Protein AF-A0A949YFE3-F1 (afdb_monomer_lite)

Secondary structure (DSSP, 8-state):
-HHHHHHHTT-TT----SSHHHHHHHHHHHHHHHHHHHHHTTTS-TTTT---TT-TTS-TTPPPPHHHHHHHHHHHHHHHHHHH-TTTTTS-HHHHHHHHHHHHHH-

Structure (mmCIF, N/CA/C/O backbone):
data_AF-A0A949YFE3-F1
#
_entry.id   AF-A0A949YFE3-F1
#
loop_
_atom_site.group_PDB
_atom_site.id
_atom_site.type_symbol
_atom_site.label_atom_id
_atom_site.label_alt_id
_atom_site.label_comp_id
_atom_site.label_asym_id
_atom_site.label_entity_id
_atom_site.label_seq_id
_atom_site.pdbx_PDB_ins_code
_atom_site.Cartn_x
_atom_site.Cartn_y
_atom_site.Cartn_z
_atom_site.occupancy
_atom_site.B_iso_or_equiv
_atom_site.auth_seq_id
_atom_site.auth_comp_id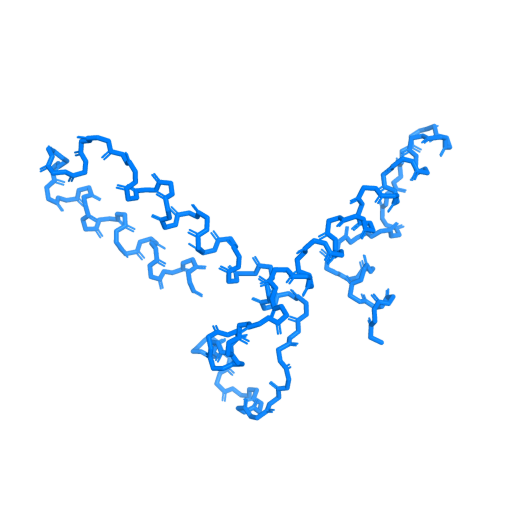
_atom_site.auth_asym_id
_atom_site.auth_atom_id
_atom_site.pdbx_PDB_model_num
ATOM 1 N N . GLN A 1 1 ? -0.912 -9.508 -15.482 1.00 67.19 1 GLN A N 1
ATOM 2 C CA . GLN A 1 1 ? -1.310 -8.811 -14.240 1.00 67.19 1 GLN A CA 1
ATOM 3 C C . GLN A 1 1 ? -0.177 -7.963 -13.655 1.00 67.19 1 GLN A C 1
ATOM 5 O O . GLN A 1 1 ? -0.301 -6.755 -13.708 1.00 67.19 1 GLN A O 1
ATOM 10 N N . VAL A 1 2 ? 0.947 -8.543 -13.203 1.00 77.81 2 VAL A N 1
ATOM 11 C CA . VAL A 1 2 ? 2.007 -7.819 -12.453 1.00 77.81 2 VAL A CA 1
ATOM 12 C C . VAL A 1 2 ? 2.484 -6.525 -13.130 1.00 77.81 2 VAL A C 1
ATOM 14 O O . VAL A 1 2 ? 2.417 -5.461 -12.533 1.00 77.81 2 VAL A O 1
ATOM 17 N N . PHE A 1 3 ? 2.887 -6.573 -14.404 1.00 81.62 3 PHE A N 1
ATOM 18 C CA . PHE A 1 3 ? 3.337 -5.367 -15.118 1.00 81.62 3 PHE A CA 1
ATOM 19 C C . PHE A 1 3 ? 2.245 -4.312 -15.325 1.00 81.62 3 PHE A C 1
ATOM 21 O O . PHE A 1 3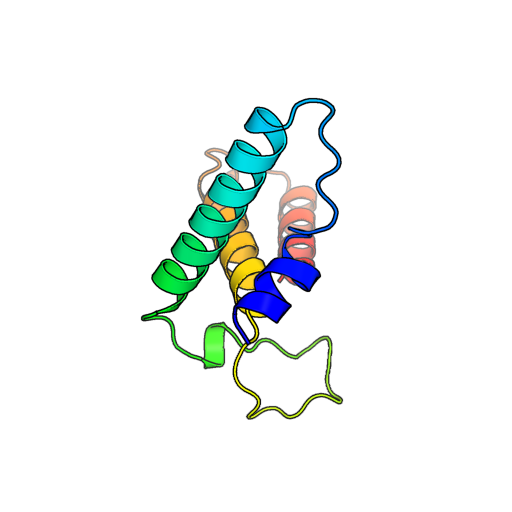 ? 2.565 -3.137 -15.461 1.00 81.62 3 PHE A O 1
ATOM 28 N N . HIS A 1 4 ? 0.977 -4.721 -15.375 1.00 85.00 4 HIS A N 1
ATOM 29 C CA . HIS A 1 4 ? -0.147 -3.791 -15.444 1.00 85.00 4 HIS A CA 1
ATOM 30 C C . HIS A 1 4 ? -0.308 -3.076 -14.100 1.00 85.00 4 HIS A C 1
ATOM 32 O O . HIS A 1 4 ? -0.368 -1.856 -14.067 1.00 85.00 4 HIS A O 1
ATOM 38 N N . ASP A 1 5 ? -0.274 -3.813 -12.989 1.00 87.88 5 ASP A N 1
ATOM 39 C CA . ASP A 1 5 ? -0.412 -3.235 -11.649 1.00 87.88 5 ASP A CA 1
ATOM 40 C C . ASP A 1 5 ? 0.771 -2.315 -11.297 1.00 87.88 5 ASP A C 1
ATOM 42 O O . ASP A 1 5 ? 0.579 -1.215 -10.789 1.00 87.88 5 ASP A O 1
ATOM 46 N N . VAL A 1 6 ? 1.997 -2.695 -11.661 1.00 87.06 6 VAL A N 1
ATOM 47 C CA . VAL A 1 6 ? 3.195 -1.853 -11.495 1.00 87.06 6 VAL A CA 1
ATOM 48 C C . VAL A 1 6 ? 3.097 -0.538 -12.288 1.00 87.06 6 VAL A C 1
ATOM 50 O O . VAL A 1 6 ? 3.572 0.502 -11.831 1.00 87.06 6 VAL A O 1
ATOM 53 N N . LYS A 1 7 ? 2.464 -0.551 -13.465 1.00 86.88 7 LYS A N 1
ATOM 54 C CA . LYS A 1 7 ? 2.290 0.649 -14.296 1.00 86.88 7 LYS A CA 1
ATOM 55 C C . LYS A 1 7 ? 1.120 1.516 -13.838 1.00 86.88 7 LYS A C 1
ATOM 57 O O . LYS A 1 7 ? 1.319 2.709 -13.655 1.00 86.88 7 LYS A O 1
ATOM 62 N N . GLU A 1 8 ? -0.054 0.928 -13.635 1.00 89.12 8 GLU A N 1
ATOM 63 C CA . GLU A 1 8 ? -1.291 1.658 -13.329 1.00 89.12 8 GLU A CA 1
ATOM 64 C C . GLU A 1 8 ? -1.387 2.073 -11.856 1.00 89.12 8 GLU A C 1
ATOM 66 O O . GLU A 1 8 ? -1.837 3.173 -11.556 1.00 89.12 8 GLU A O 1
ATOM 71 N N . VAL A 1 9 ? -0.949 1.220 -10.919 1.00 85.38 9 VAL A N 1
ATOM 72 C CA . VAL A 1 9 ? -1.057 1.508 -9.476 1.00 85.38 9 VAL A CA 1
ATOM 73 C C . VAL A 1 9 ? 0.129 2.329 -8.983 1.00 85.38 9 VAL A C 1
ATOM 75 O O . VAL A 1 9 ? -0.056 3.279 -8.227 1.00 85.38 9 VAL A O 1
ATOM 78 N N . HIS A 1 10 ? 1.347 1.976 -9.408 1.00 86.00 10 HIS A N 1
ATOM 79 C CA . HIS A 1 10 ? 2.572 2.638 -8.935 1.00 86.00 10 HIS A CA 1
ATOM 80 C C . HIS A 1 10 ? 3.163 3.647 -9.918 1.00 86.00 10 HIS A C 1
ATOM 82 O O . HIS A 1 10 ? 4.111 4.344 -9.570 1.00 86.00 10 HIS A O 1
ATOM 88 N N . GLY A 1 11 ? 2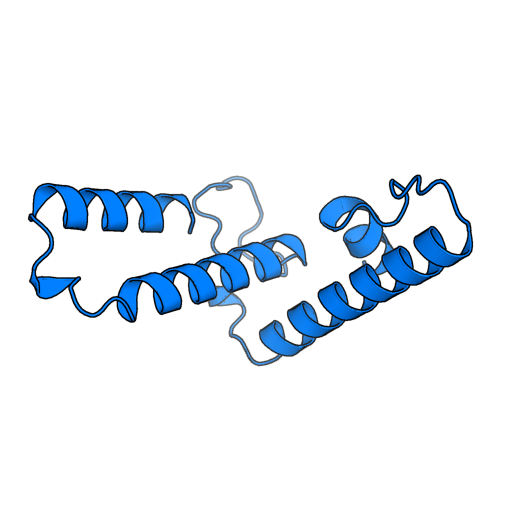.638 3.749 -11.141 1.00 88.44 11 GLY A N 1
ATOM 89 C CA . GLY A 1 11 ? 3.117 4.742 -12.100 1.00 88.44 11 GLY A CA 1
ATOM 90 C C . GLY A 1 11 ? 4.553 4.499 -12.566 1.00 88.44 11 GLY A C 1
ATOM 91 O O . GLY A 1 11 ? 5.249 5.455 -12.891 1.00 88.44 11 GLY A O 1
ATOM 92 N N . ALA A 1 12 ? 5.027 3.248 -12.615 1.00 85.00 12 ALA A N 1
ATOM 93 C CA . ALA A 1 12 ? 6.437 2.951 -12.900 1.00 85.00 12 ALA A CA 1
ATOM 94 C C . ALA A 1 12 ? 6.946 3.462 -14.264 1.00 85.00 12 ALA A C 1
ATOM 96 O O . ALA A 1 12 ? 8.145 3.628 -14.449 1.00 85.00 12 ALA A O 1
ATOM 97 N N . GLY A 1 13 ? 6.047 3.738 -15.217 1.00 80.25 13 GLY A N 1
ATOM 98 C CA . GLY A 1 13 ? 6.376 4.380 -16.500 1.00 80.25 13 GLY A CA 1
ATOM 99 C C . GLY A 1 13 ? 6.251 5.909 -16.512 1.00 80.25 13 GLY A C 1
ATOM 100 O O . GLY A 1 13 ? 6.639 6.537 -17.489 1.00 80.25 13 GLY A O 1
ATOM 101 N N . GLN A 1 14 ? 5.709 6.508 -15.450 1.00 85.50 14 GLN A N 1
ATOM 102 C CA . GLN A 1 14 ? 5.529 7.958 -15.293 1.00 85.50 14 GLN A CA 1
ATOM 103 C C . GLN A 1 14 ? 6.711 8.619 -14.566 1.00 85.50 14 GLN A C 1
ATOM 105 O O . GLN A 1 14 ? 6.736 9.833 -14.370 1.00 85.50 14 GLN A O 1
ATOM 110 N N . GLN A 1 15 ? 7.706 7.831 -14.151 1.00 83.62 15 GLN A N 1
ATOM 111 C CA . GLN A 1 15 ? 8.925 8.333 -13.533 1.00 83.62 15 GLN A CA 1
ATOM 112 C C . GLN A 1 15 ? 9.754 9.078 -14.587 1.00 83.62 15 GLN A C 1
ATOM 114 O O . GLN A 1 15 ? 10.375 8.468 -15.452 1.00 83.62 15 GLN A O 1
ATOM 119 N N . GLN A 1 16 ? 9.745 10.410 -14.529 1.00 83.62 16 GLN A N 1
ATOM 120 C CA . GLN A 1 16 ? 10.578 11.270 -15.373 1.00 83.62 16 GLN A CA 1
ATOM 121 C C . GLN A 1 16 ? 11.626 11.984 -14.522 1.00 83.62 16 GLN A C 1
ATOM 123 O O . GLN A 1 16 ? 11.614 13.205 -14.354 1.00 83.62 16 GLN A O 1
ATOM 128 N N . LEU A 1 17 ? 12.538 11.213 -13.929 1.00 89.44 17 LEU A N 1
ATOM 129 C CA . LEU A 1 17 ? 13.652 11.787 -13.183 1.00 89.44 17 LEU A CA 1
ATOM 130 C C . LEU A 1 17 ? 14.731 12.269 -14.154 1.00 89.44 17 LEU A C 1
ATOM 132 O O . LEU A 1 17 ? 15.001 11.644 -15.178 1.00 89.44 17 LEU A O 1
ATOM 136 N N . ARG A 1 18 ? 15.379 13.388 -13.817 1.00 91.62 18 ARG A N 1
ATOM 137 C CA . ARG A 1 18 ? 16.385 14.037 -14.681 1.00 91.62 18 ARG A CA 1
ATOM 138 C C . ARG A 1 18 ? 17.630 13.183 -14.932 1.00 91.62 18 ARG A C 1
ATOM 140 O O . ARG A 1 18 ? 18.382 13.457 -15.858 1.00 91.62 18 ARG A O 1
ATOM 147 N N . HIS A 1 19 ? 17.868 12.180 -14.093 1.00 93.38 19 HIS A N 1
ATOM 148 C CA . HIS A 1 19 ? 19.064 11.354 -14.121 1.00 93.38 19 HIS A CA 1
ATOM 149 C C . HIS A 1 19 ? 18.690 9.887 -14.332 1.00 93.38 19 HIS A C 1
ATOM 151 O O . HIS A 1 19 ? 17.820 9.360 -13.636 1.00 93.38 19 HIS A O 1
ATOM 157 N N . VAL A 1 20 ? 19.362 9.207 -15.266 1.00 91.12 20 VAL A N 1
ATOM 158 C CA . VAL A 1 20 ? 19.027 7.819 -15.631 1.00 91.12 20 VAL A CA 1
ATOM 159 C C . VAL A 1 20 ? 19.134 6.874 -14.435 1.00 91.12 20 VAL A C 1
ATOM 161 O O . VAL A 1 20 ? 18.229 6.080 -14.200 1.00 91.12 20 VAL A O 1
ATOM 164 N N . TRP A 1 21 ? 20.162 7.032 -13.596 1.00 94.94 21 TRP A N 1
ATOM 165 C CA . TRP A 1 21 ? 20.324 6.209 -12.397 1.00 94.94 21 TRP A CA 1
ATOM 166 C C . TRP A 1 21 ? 19.251 6.482 -11.346 1.00 94.94 21 TRP A C 1
ATOM 168 O O . TRP A 1 21 ? 18.879 5.579 -10.604 1.00 94.94 21 TRP A O 1
ATOM 178 N N . ALA A 1 22 ? 18.710 7.703 -11.310 1.00 93.62 22 ALA A N 1
ATOM 179 C CA . ALA A 1 22 ? 17.583 8.006 -10.441 1.00 93.62 22 ALA A CA 1
ATOM 180 C C . ALA A 1 22 ? 16.320 7.282 -10.931 1.00 93.62 22 ALA A C 1
ATOM 182 O O . ALA A 1 22 ? 15.627 6.687 -10.114 1.00 93.62 22 ALA A O 1
ATOM 183 N N . ASN A 1 23 ? 16.064 7.238 -12.247 1.00 91.44 23 ASN A N 1
ATOM 184 C CA . ASN A 1 23 ? 14.968 6.431 -12.807 1.00 91.44 23 ASN A CA 1
ATOM 185 C C . ASN A 1 23 ? 15.153 4.936 -12.521 1.00 91.44 23 ASN A C 1
ATOM 187 O O . ASN A 1 23 ? 14.203 4.275 -12.118 1.00 91.44 23 ASN A O 1
ATOM 191 N N . VAL A 1 24 ? 16.374 4.405 -12.652 1.00 93.00 24 VAL A N 1
ATOM 192 C CA . VAL A 1 24 ? 16.667 3.006 -12.293 1.00 93.00 24 VAL A CA 1
ATOM 193 C C . VAL A 1 24 ? 16.389 2.751 -10.809 1.00 93.00 24 VAL A C 1
ATOM 195 O O . VAL A 1 24 ? 15.756 1.753 -10.464 1.00 93.00 24 VAL A O 1
ATOM 198 N N . GLY A 1 25 ? 16.819 3.651 -9.921 1.00 94.31 25 GLY A N 1
ATOM 199 C CA . GLY A 1 25 ? 16.537 3.549 -8.489 1.00 94.31 25 GLY A CA 1
ATOM 200 C C . GLY A 1 25 ? 15.038 3.590 -8.188 1.00 94.31 25 GLY A C 1
ATOM 201 O O . GLY A 1 25 ? 14.534 2.761 -7.434 1.00 94.31 25 GLY A O 1
ATOM 202 N N . ALA A 1 26 ? 14.312 4.501 -8.832 1.00 93.38 26 ALA A N 1
ATOM 203 C CA . ALA A 1 26 ? 12.877 4.661 -8.656 1.00 93.38 26 ALA A CA 1
ATOM 204 C C . ALA A 1 26 ? 12.085 3.452 -9.192 1.00 93.38 26 ALA A C 1
ATOM 206 O O . ALA A 1 26 ? 11.116 3.029 -8.556 1.00 93.38 26 ALA A O 1
ATOM 207 N N . TRP A 1 27 ? 12.522 2.844 -10.299 1.00 92.00 27 TRP A N 1
ATOM 208 C CA . TRP A 1 27 ? 11.954 1.599 -10.821 1.00 92.00 27 TRP A CA 1
ATOM 209 C C . TRP A 1 27 ? 12.115 0.452 -9.821 1.00 92.00 27 TRP A C 1
ATOM 211 O O . TRP A 1 27 ? 11.153 -0.250 -9.505 1.00 92.00 27 TRP A O 1
ATOM 221 N N . ASN A 1 28 ? 13.325 0.289 -9.277 1.00 93.69 28 ASN A N 1
ATOM 222 C CA . ASN A 1 28 ? 13.596 -0.739 -8.276 1.00 93.69 28 ASN A CA 1
ATOM 223 C C . ASN A 1 28 ? 12.769 -0.511 -7.011 1.00 93.69 28 ASN A C 1
ATOM 225 O O . ASN A 1 28 ? 12.165 -1.455 -6.514 1.00 93.69 28 ASN A O 1
ATOM 229 N N . LEU A 1 29 ? 12.685 0.727 -6.518 1.00 94.25 29 LEU A N 1
ATOM 230 C CA . LEU A 1 29 ? 11.887 1.059 -5.338 1.00 94.25 29 LEU A CA 1
ATOM 231 C C . LEU A 1 29 ? 10.413 0.670 -5.514 1.00 94.25 29 LEU A C 1
ATOM 233 O O . LEU A 1 29 ? 9.839 0.057 -4.617 1.00 94.25 29 LEU A O 1
ATOM 237 N N . ILE A 1 30 ? 9.819 0.962 -6.677 1.00 93.69 30 ILE A N 1
ATOM 238 C CA . ILE A 1 30 ? 8.456 0.514 -6.991 1.00 93.69 30 ILE A CA 1
ATOM 239 C C . ILE A 1 30 ? 8.369 -1.015 -7.002 1.00 93.69 30 ILE A C 1
ATOM 241 O O . ILE A 1 30 ? 7.437 -1.575 -6.428 1.00 93.69 30 ILE A O 1
ATOM 245 N N . GLY A 1 31 ? 9.323 -1.696 -7.642 1.00 93.31 31 GLY A N 1
ATOM 246 C CA . GLY A 1 31 ? 9.351 -3.159 -7.692 1.00 93.31 31 GLY A CA 1
ATOM 247 C C . GLY A 1 31 ? 9.405 -3.791 -6.298 1.00 93.31 31 GLY A C 1
ATOM 248 O O . GLY A 1 31 ? 8.638 -4.712 -6.002 1.00 93.31 31 GLY A O 1
ATOM 249 N N . TRP A 1 32 ? 10.250 -3.254 -5.416 1.00 95.38 32 TRP A N 1
ATOM 250 C CA . TRP A 1 32 ? 10.332 -3.666 -4.015 1.00 95.38 32 TRP A CA 1
ATOM 251 C C . TRP A 1 32 ? 9.024 -3.414 -3.281 1.00 95.38 32 TRP A C 1
ATOM 253 O O . TRP A 1 32 ? 8.502 -4.325 -2.644 1.00 95.38 32 TRP A O 1
ATOM 263 N N . TRP A 1 33 ? 8.459 -2.216 -3.415 1.00 94.75 33 TRP A N 1
ATOM 264 C CA . TRP A 1 33 ? 7.206 -1.868 -2.758 1.00 94.75 33 TRP A CA 1
ATOM 265 C C . TRP A 1 33 ? 6.054 -2.781 -3.192 1.00 94.75 33 TRP A C 1
ATOM 267 O O . TRP A 1 33 ? 5.378 -3.364 -2.347 1.00 94.75 33 TRP A O 1
ATOM 277 N N . HIS A 1 34 ? 5.886 -3.002 -4.498 1.00 94.75 34 HIS A N 1
ATOM 278 C CA . HIS A 1 34 ? 4.904 -3.949 -5.025 1.00 94.75 34 HIS A CA 1
ATOM 279 C C . HIS A 1 34 ? 5.106 -5.352 -4.430 1.00 94.75 34 HIS A C 1
ATOM 281 O O . HIS A 1 34 ? 4.149 -5.993 -3.996 1.00 94.75 34 HIS A O 1
ATOM 287 N N . THR A 1 35 ? 6.352 -5.829 -4.385 1.00 94.88 35 THR A N 1
ATOM 288 C CA . THR A 1 35 ? 6.685 -7.157 -3.848 1.00 94.88 35 THR A CA 1
ATOM 289 C C . THR A 1 35 ? 6.339 -7.274 -2.366 1.00 94.88 35 THR A C 1
ATOM 291 O O . THR A 1 35 ? 5.722 -8.256 -1.965 1.00 94.88 35 THR A O 1
ATOM 294 N N . LEU A 1 36 ? 6.667 -6.264 -1.560 1.00 96.69 36 LEU A N 1
ATOM 295 C CA . LEU A 1 36 ? 6.355 -6.243 -0.130 1.00 96.69 36 LEU A CA 1
ATOM 296 C C . LEU A 1 36 ? 4.846 -6.279 0.131 1.00 96.69 36 LEU A C 1
ATOM 298 O O . LEU A 1 36 ? 4.405 -7.009 1.015 1.00 96.69 36 LEU A O 1
ATOM 302 N N . VAL A 1 37 ? 4.045 -5.556 -0.658 1.00 95.62 37 VAL A N 1
ATOM 303 C CA . VAL A 1 37 ? 2.579 -5.586 -0.530 1.00 95.62 37 VAL A CA 1
ATOM 304 C C . VAL A 1 37 ? 2.011 -6.959 -0.901 1.00 95.62 37 VAL A C 1
ATOM 306 O O . VAL A 1 37 ? 1.120 -7.458 -0.216 1.00 95.62 37 VAL A O 1
ATOM 309 N N . GLU A 1 38 ? 2.514 -7.594 -1.963 1.00 94.75 38 GLU A N 1
ATOM 310 C CA . GLU A 1 38 ? 2.076 -8.947 -2.335 1.00 94.75 38 GLU A CA 1
ATOM 311 C C . GLU A 1 38 ? 2.470 -9.989 -1.282 1.00 94.75 38 GLU A C 1
ATOM 313 O O . GLU A 1 38 ? 1.662 -10.863 -0.973 1.00 94.75 38 GLU A O 1
ATOM 318 N N . LEU A 1 39 ? 3.671 -9.878 -0.704 1.00 96.25 39 LEU A N 1
ATOM 319 C CA . LEU A 1 39 ? 4.123 -10.739 0.390 1.00 96.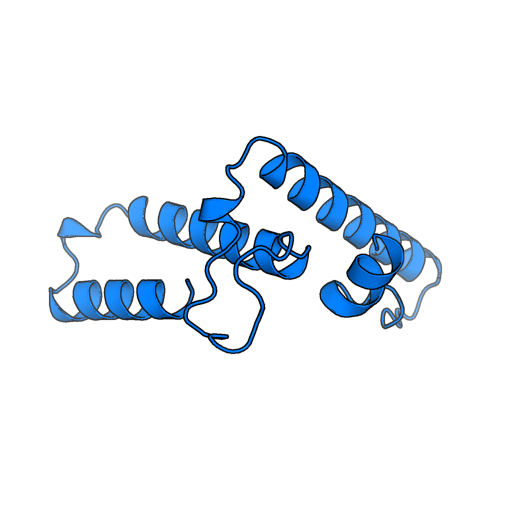25 39 LEU A CA 1
ATOM 320 C C . LEU A 1 39 ? 3.270 -10.546 1.647 1.00 96.25 39 LEU A C 1
ATOM 322 O O . LEU A 1 39 ? 2.822 -11.528 2.229 1.00 96.25 39 LEU A O 1
ATOM 326 N N . TRP A 1 40 ? 2.990 -9.300 2.032 1.00 95.19 40 TRP A N 1
ATOM 327 C CA . TRP A 1 40 ? 2.114 -8.992 3.165 1.00 95.19 40 TRP A CA 1
ATOM 328 C C . TRP A 1 40 ? 0.692 -9.541 2.972 1.00 95.19 40 TRP A C 1
ATOM 330 O O . TRP A 1 40 ? 0.066 -10.000 3.923 1.00 95.19 40 TRP A O 1
ATOM 340 N N . ALA A 1 41 ? 0.173 -9.521 1.742 1.00 94.81 41 ALA A N 1
ATOM 341 C CA . ALA A 1 41 ? -1.167 -10.011 1.437 1.00 94.81 41 ALA A CA 1
ATOM 342 C C . ALA A 1 41 ? -1.246 -11.539 1.256 1.00 94.81 41 ALA A C 1
ATOM 344 O O . ALA A 1 41 ? -2.352 -12.061 1.101 1.00 94.81 41 ALA A O 1
ATOM 345 N N . TRP A 1 42 ? -0.111 -12.247 1.222 1.00 93.81 42 TRP A N 1
ATOM 346 C CA . TRP A 1 42 ? -0.027 -13.649 0.800 1.00 93.81 42 TRP A CA 1
ATOM 347 C C . TRP A 1 42 ? -0.859 -14.601 1.665 1.00 93.81 42 TRP A C 1
ATOM 349 O O . TRP A 1 42 ? -1.532 -15.487 1.139 1.00 93.81 42 TRP A O 1
ATOM 359 N N . ASP A 1 43 ? -0.840 -14.408 2.982 1.00 92.69 43 ASP A N 1
ATOM 360 C CA . ASP A 1 43 ? -1.527 -15.257 3.962 1.00 92.69 43 ASP A CA 1
ATOM 361 C C . ASP A 1 43 ? -2.894 -14.702 4.400 1.00 92.69 43 ASP A C 1
ATOM 363 O O . ASP A 1 43 ? -3.609 -15.315 5.197 1.00 92.69 43 ASP A O 1
ATOM 367 N N . ARG A 1 44 ? -3.291 -13.539 3.872 1.00 92.75 44 ARG A N 1
ATOM 368 C CA . ARG A 1 44 ? -4.499 -12.838 4.303 1.00 92.75 44 ARG A CA 1
ATOM 369 C C . ARG A 1 44 ? -5.738 -13.390 3.589 1.00 92.75 44 ARG A C 1
ATOM 371 O O . ARG A 1 44 ? -5.718 -13.628 2.378 1.00 92.75 44 ARG A O 1
ATOM 378 N N . PRO A 1 45 ? -6.865 -13.560 4.306 1.00 91.38 45 PRO A N 1
ATOM 379 C CA . PRO A 1 45 ? -8.080 -14.091 3.705 1.00 91.38 45 PRO A CA 1
ATOM 380 C C . PRO A 1 45 ? -8.607 -13.133 2.636 1.00 91.38 45 PRO A C 1
ATOM 382 O O . PRO A 1 45 ? -8.677 -11.920 2.844 1.00 91.38 45 PRO A O 1
ATOM 385 N N . GLN A 1 46 ? -9.044 -13.681 1.498 1.00 87.12 46 GLN A N 1
ATOM 386 C CA . GLN A 1 46 ? -9.544 -12.864 0.389 1.00 87.12 46 GLN A CA 1
ATOM 387 C C . GLN A 1 46 ? -10.730 -11.986 0.791 1.00 87.12 46 GLN A C 1
ATOM 389 O O . GLN A 1 46 ? -10.858 -10.896 0.253 1.00 87.12 46 GLN A O 1
ATOM 394 N N . SER A 1 47 ? -11.563 -12.419 1.741 1.00 85.94 47 SER A N 1
ATOM 395 C CA . SER A 1 47 ? -12.680 -11.621 2.261 1.00 85.94 47 SER A CA 1
ATOM 396 C C . SER A 1 47 ? -12.232 -10.300 2.889 1.00 85.94 47 SER A C 1
ATOM 398 O O . SER A 1 47 ? -12.930 -9.305 2.743 1.00 85.94 47 SER A O 1
ATOM 400 N N . ARG A 1 48 ? -11.055 -10.264 3.529 1.00 87.25 48 ARG A N 1
ATOM 401 C CA . ARG A 1 48 ? -10.468 -9.037 4.088 1.00 87.25 48 ARG A CA 1
ATOM 402 C C . ARG A 1 48 ? -9.972 -8.100 2.991 1.00 87.25 48 ARG A C 1
ATOM 404 O O . ARG A 1 48 ? -10.159 -6.902 3.077 1.00 87.25 48 ARG A O 1
ATOM 411 N N . LEU A 1 49 ? -9.393 -8.659 1.931 1.00 88.38 49 LEU A N 1
ATOM 412 C CA . LEU A 1 49 ? -8.868 -7.913 0.780 1.00 88.38 49 LEU A CA 1
ATOM 413 C C . LEU A 1 49 ? -9.956 -7.499 -0.233 1.00 88.38 49 LEU A C 1
ATOM 415 O O . LEU A 1 49 ? -9.650 -6.988 -1.315 1.00 88.38 49 LEU A O 1
ATOM 419 N N . ARG A 1 50 ? -11.225 -7.795 0.065 1.00 79.25 50 ARG A N 1
ATOM 420 C CA . ARG A 1 50 ? -12.366 -7.694 -0.851 1.00 79.25 50 ARG A CA 1
ATOM 421 C C . ARG A 1 50 ? -13.497 -6.889 -0.217 1.00 79.25 50 ARG A C 1
ATOM 423 O O . ARG A 1 50 ? -14.652 -7.306 -0.277 1.00 79.25 50 ARG A O 1
ATOM 430 N N . ASP A 1 51 ? -13.174 -5.736 0.359 1.00 76.62 51 ASP A N 1
ATOM 431 C CA . ASP A 1 51 ? -14.196 -4.727 0.623 1.00 76.62 51 ASP A CA 1
ATOM 432 C C . ASP A 1 51 ? -14.632 -4.114 -0.718 1.00 76.62 51 ASP A C 1
ATOM 434 O O . ASP A 1 51 ? -13.814 -3.653 -1.515 1.00 76.62 51 ASP A O 1
ATOM 438 N N . ARG A 1 52 ? -15.922 -4.237 -1.030 1.00 78.00 52 ARG A N 1
ATOM 439 C CA . ARG A 1 52 ? -16.539 -3.777 -2.289 1.00 78.00 52 ARG A CA 1
ATOM 440 C C . ARG A 1 52 ? -17.741 -2.878 -2.023 1.00 78.00 52 ARG A C 1
ATOM 442 O O . ARG A 1 52 ? -18.534 -2.646 -2.932 1.00 78.00 52 ARG A O 1
ATOM 449 N N . SER A 1 53 ? -17.888 -2.399 -0.791 1.00 80.19 53 SER A N 1
ATOM 450 C CA . SER A 1 53 ? -18.988 -1.521 -0.386 1.00 80.19 53 SER A CA 1
ATOM 451 C C . SER A 1 53 ? -19.109 -0.280 -1.285 1.00 80.19 53 SER A C 1
ATOM 453 O O . SER A 1 53 ? -20.221 0.098 -1.648 1.00 80.19 53 SER A O 1
ATOM 455 N N . ASP A 1 54 ? -17.979 0.255 -1.752 1.00 78.38 54 ASP A N 1
ATOM 456 C CA . ASP A 1 54 ? -17.905 1.402 -2.669 1.00 78.38 54 ASP A CA 1
ATOM 457 C C . ASP A 1 54 ? -18.075 1.057 -4.161 1.00 78.38 54 ASP A C 1
ATOM 459 O O . ASP A 1 54 ? -18.103 1.940 -5.017 1.00 78.38 54 ASP A O 1
ATOM 463 N N . SER A 1 55 ? -18.154 -0.224 -4.524 1.00 82.19 55 SER A N 1
ATOM 464 C CA . SER A 1 55 ? -18.292 -0.672 -5.918 1.00 82.19 55 SER A CA 1
ATOM 465 C C . SER A 1 55 ? -19.281 -1.834 -6.030 1.00 82.19 55 SER A C 1
ATOM 467 O O . SER A 1 55 ? -18.893 -2.938 -6.425 1.00 82.19 55 SER A O 1
ATOM 469 N N . PRO A 1 56 ? -20.572 -1.607 -5.718 1.00 83.62 56 PRO A N 1
ATOM 470 C CA . PRO A 1 56 ? -21.599 -2.652 -5.708 1.00 83.62 56 PRO A CA 1
ATOM 471 C C . PRO A 1 56 ? -21.867 -3.274 -7.087 1.00 83.62 56 PRO A C 1
ATOM 473 O O . PRO A 1 56 ? -22.477 -4.335 -7.174 1.00 83.62 56 PRO A O 1
ATOM 476 N N . TRP A 1 57 ? -21.422 -2.624 -8.165 1.00 85.50 57 TRP A N 1
ATOM 477 C CA . TRP A 1 57 ? -21.516 -3.139 -9.533 1.00 85.50 57 TRP A CA 1
ATOM 478 C C . TRP A 1 57 ? -20.387 -4.113 -9.906 1.00 85.50 57 TRP A C 1
ATOM 480 O O . TRP A 1 57 ? -20.467 -4.748 -10.958 1.00 85.50 57 TRP A O 1
ATOM 490 N N . ASP A 1 58 ? -19.317 -4.221 -9.107 1.00 85.12 58 ASP A N 1
ATOM 491 C CA . ASP A 1 58 ? -18.233 -5.172 -9.378 1.00 85.12 58 ASP A CA 1
ATOM 492 C C . ASP A 1 58 ? -18.608 -6.574 -8.880 1.00 85.12 58 ASP A C 1
ATOM 494 O O . ASP A 1 58 ? -19.325 -6.745 -7.892 1.00 85.12 58 ASP A O 1
ATOM 498 N N . LYS A 1 59 ? -18.108 -7.605 -9.568 1.00 85.94 59 LYS A N 1
ATOM 499 C CA . LYS A 1 59 ? -18.418 -8.995 -9.223 1.00 85.94 59 LYS A CA 1
ATOM 500 C C . LYS A 1 59 ? -17.863 -9.304 -7.835 1.00 85.94 59 LYS A C 1
ATOM 502 O O . LYS A 1 59 ? -16.651 -9.134 -7.644 1.00 85.94 59 LYS A O 1
ATOM 507 N N . PRO A 1 60 ? -18.688 -9.816 -6.903 1.00 80.56 60 PRO A N 1
ATOM 508 C CA . PRO A 1 60 ? -18.224 -10.107 -5.562 1.00 80.56 60 PRO A CA 1
ATOM 509 C C . PRO A 1 60 ? -17.026 -11.053 -5.632 1.00 80.56 60 PRO A C 1
ATOM 511 O O . PRO A 1 60 ? -15.973 -10.739 -5.103 1.00 80.56 60 PRO A O 1
ATOM 514 N N . GLU A 1 61 ? -17.107 -12.143 -6.387 1.00 84.12 61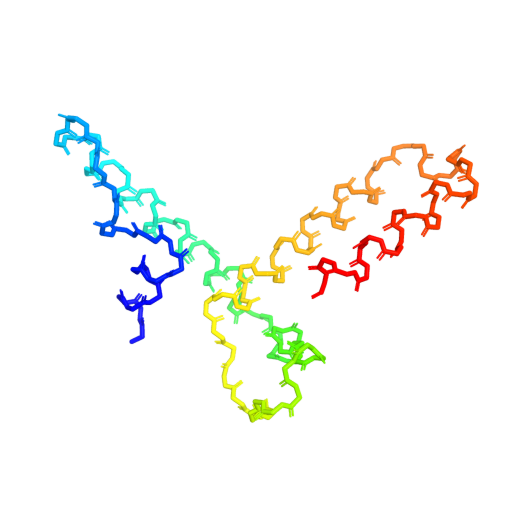 GLU A N 1
ATOM 515 C CA . GLU A 1 61 ? -16.111 -13.224 -6.454 1.00 84.12 61 GLU A CA 1
ATOM 516 C C . GLU A 1 61 ? -14.791 -12.835 -7.134 1.00 84.12 61 GLU A C 1
ATOM 518 O O . GLU A 1 61 ? -13.863 -13.643 -7.205 1.00 84.12 61 GLU A O 1
ATOM 523 N N . ARG A 1 62 ? -14.670 -11.603 -7.637 1.00 86.00 62 ARG A N 1
ATOM 524 C CA . ARG A 1 62 ? -13.466 -11.152 -8.327 1.00 86.00 62 ARG A CA 1
ATOM 525 C C . ARG A 1 62 ? -12.269 -11.140 -7.376 1.00 86.00 62 ARG A C 1
ATOM 527 O O . ARG A 1 62 ? -12.304 -10.509 -6.316 1.00 86.00 62 ARG A O 1
ATOM 534 N N . ARG A 1 63 ? -11.168 -11.757 -7.823 1.00 88.00 63 ARG A N 1
ATOM 535 C CA . ARG A 1 63 ? -9.870 -11.736 -7.131 1.00 88.00 63 ARG A CA 1
ATOM 536 C C . ARG A 1 63 ? -9.491 -10.296 -6.729 1.00 88.00 63 ARG A C 1
ATOM 538 O O . ARG A 1 63 ? -9.605 -9.399 -7.571 1.00 88.00 63 ARG A O 1
ATOM 545 N N . PRO A 1 64 ? -8.994 -10.073 -5.498 1.00 90.06 64 PRO A N 1
ATOM 546 C CA . PRO A 1 64 ? -8.455 -8.780 -5.088 1.00 90.06 64 PRO A CA 1
ATOM 547 C C . PRO A 1 64 ? -7.353 -8.293 -6.033 1.00 90.06 64 PRO A C 1
ATOM 549 O O . PRO A 1 64 ? -6.456 -9.060 -6.400 1.00 90.06 64 PRO A O 1
ATOM 552 N N . SER A 1 65 ? -7.434 -7.023 -6.429 1.00 89.81 65 SER A N 1
ATOM 553 C CA . SER A 1 65 ? -6.392 -6.352 -7.212 1.00 89.81 65 SER A CA 1
ATOM 554 C C . SER A 1 65 ? -5.207 -5.965 -6.319 1.00 89.81 65 SER A C 1
ATOM 556 O O . SER A 1 65 ? -5.318 -5.967 -5.091 1.00 89.81 65 SER A O 1
ATOM 558 N N . HIS A 1 66 ? -4.081 -5.580 -6.925 1.00 91.62 66 HIS A N 1
ATOM 559 C CA . HIS A 1 66 ? -2.982 -4.979 -6.170 1.00 91.62 66 HIS A CA 1
ATOM 560 C C . HIS A 1 66 ? -3.420 -3.690 -5.452 1.00 91.62 66 HIS A C 1
ATOM 562 O O . HIS A 1 66 ? -3.066 -3.474 -4.297 1.00 91.62 66 HIS A O 1
ATOM 568 N N . ALA A 1 67 ? -4.278 -2.882 -6.088 1.00 90.25 67 ALA A N 1
ATOM 569 C CA . ALA A 1 67 ? -4.834 -1.675 -5.480 1.00 90.25 67 ALA A CA 1
ATOM 570 C C . ALA A 1 67 ? -5.638 -1.980 -4.203 1.00 90.25 67 ALA A C 1
ATOM 572 O O . ALA A 1 67 ? -5.448 -1.301 -3.197 1.00 90.25 67 ALA A O 1
ATOM 573 N N . ASN A 1 68 ? -6.450 -3.045 -4.202 1.00 90.50 68 ASN A N 1
ATOM 574 C CA . ASN A 1 68 ? -7.187 -3.471 -3.007 1.00 90.50 68 ASN A CA 1
ATOM 575 C C . ASN A 1 68 ? -6.231 -3.856 -1.866 1.00 90.50 68 ASN A C 1
ATOM 577 O O . ASN A 1 68 ? -6.473 -3.525 -0.710 1.00 90.50 68 ASN A O 1
ATOM 581 N N . ARG A 1 69 ? -5.120 -4.534 -2.186 1.00 93.00 69 ARG A N 1
ATOM 582 C CA . ARG A 1 69 ? -4.093 -4.894 -1.195 1.00 93.00 69 ARG A CA 1
ATOM 583 C C . ARG A 1 69 ? -3.411 -3.654 -0.625 1.00 93.00 69 ARG A C 1
ATOM 585 O O . ARG A 1 69 ? -3.250 -3.565 0.586 1.00 93.00 69 ARG A O 1
ATOM 592 N N . CYS A 1 70 ? -3.061 -2.679 -1.468 1.00 92.56 70 CYS A N 1
ATOM 593 C CA . CYS A 1 70 ? -2.513 -1.401 -1.012 1.00 92.56 70 CYS A CA 1
ATOM 594 C C . CYS A 1 70 ? -3.496 -0.626 -0.121 1.00 92.56 70 CYS A C 1
ATOM 596 O O . CYS A 1 70 ? -3.071 -0.025 0.864 1.00 92.56 70 CYS A O 1
ATOM 598 N N . GLN A 1 71 ? -4.788 -0.621 -0.463 1.00 89.81 71 GLN A N 1
ATOM 599 C CA . GLN A 1 71 ? -5.833 0.026 0.336 1.00 89.81 71 GLN A CA 1
ATOM 600 C C . GLN A 1 71 ? -5.941 -0.616 1.721 1.00 89.81 71 GLN A C 1
ATOM 602 O O . GLN A 1 71 ? -5.864 0.090 2.723 1.00 89.81 71 GLN A O 1
ATOM 607 N N . GLU A 1 72 ? -6.027 -1.944 1.786 1.00 91.62 72 GLU A N 1
ATOM 608 C CA . GLU A 1 72 ? -6.124 -2.663 3.058 1.00 91.62 72 GLU A CA 1
ATOM 609 C C . GLU A 1 72 ? -4.852 -2.552 3.905 1.00 91.62 72 GLU A C 1
ATOM 611 O O . GLU A 1 72 ? -4.943 -2.356 5.116 1.00 91.62 72 GLU A O 1
ATOM 616 N N . LEU A 1 73 ? -3.664 -2.584 3.293 1.00 92.81 73 LEU A N 1
ATOM 617 C CA . LEU A 1 73 ? -2.415 -2.337 4.016 1.00 92.81 73 LEU A CA 1
ATOM 618 C C . LEU A 1 73 ? -2.391 -0.925 4.616 1.00 92.81 73 LEU A C 1
ATOM 620 O O . LEU A 1 73 ? -2.018 -0.747 5.773 1.00 92.81 73 LEU A O 1
ATOM 624 N N . ARG A 1 74 ? -2.819 0.089 3.852 1.00 91.00 74 ARG A N 1
ATOM 625 C CA . ARG A 1 74 ? -2.903 1.473 4.338 1.00 91.00 74 ARG A CA 1
ATOM 626 C C . ARG A 1 74 ? -3.903 1.599 5.484 1.00 91.00 74 ARG A C 1
ATOM 628 O O . ARG A 1 74 ? -3.619 2.283 6.462 1.00 91.00 74 ARG A O 1
ATOM 635 N N . ARG A 1 75 ? -5.060 0.948 5.366 1.00 88.56 75 ARG A N 1
ATOM 636 C CA . ARG A 1 75 ? -6.078 0.891 6.418 1.00 88.56 75 ARG A CA 1
ATOM 637 C C . ARG A 1 75 ? -5.511 0.280 7.700 1.00 88.56 75 ARG A C 1
ATOM 639 O O . ARG A 1 75 ? -5.692 0.867 8.761 1.00 88.56 75 ARG A O 1
ATOM 646 N N . GLU A 1 76 ? -4.820 -0.857 7.599 1.00 91.19 76 GLU A N 1
ATOM 647 C CA . GLU A 1 76 ? -4.181 -1.535 8.736 1.00 91.19 76 GLU A CA 1
ATOM 648 C C . GLU A 1 76 ? -3.128 -0.640 9.398 1.00 91.19 76 GLU A C 1
ATOM 650 O O . GLU A 1 76 ? -3.210 -0.417 10.603 1.00 91.19 76 GLU A O 1
ATOM 655 N N . ALA A 1 77 ? -2.225 -0.045 8.612 1.00 91.31 77 ALA A N 1
ATOM 656 C CA . ALA A 1 77 ? -1.184 0.848 9.120 1.00 91.31 77 ALA A CA 1
ATOM 657 C C . ALA A 1 77 ? -1.762 2.084 9.830 1.00 91.31 77 ALA A C 1
ATOM 659 O O . ALA A 1 77 ? -1.338 2.424 10.931 1.00 91.31 77 ALA A O 1
ATOM 660 N N . LEU A 1 78 ? -2.774 2.733 9.240 1.00 88.00 78 LEU A N 1
ATOM 661 C CA . LEU A 1 78 ? -3.445 3.874 9.869 1.00 88.00 78 LEU A CA 1
ATOM 662 C C . LEU A 1 78 ? -4.157 3.463 11.158 1.00 88.00 78 LEU A C 1
ATOM 664 O O . LEU A 1 78 ? -4.079 4.170 12.161 1.00 88.00 78 LEU A O 1
ATOM 668 N N . GLN A 1 79 ? -4.861 2.330 11.147 1.00 86.94 79 GLN A N 1
ATOM 669 C CA . GLN A 1 79 ? -5.544 1.829 12.333 1.00 86.94 79 GLN A CA 1
ATOM 670 C C . GLN A 1 79 ? -4.552 1.553 13.468 1.00 86.94 79 GLN A C 1
ATOM 672 O O . GLN A 1 79 ? -4.816 1.952 14.601 1.00 86.94 79 GLN A O 1
ATOM 677 N N . GLU A 1 80 ? -3.422 0.916 13.166 1.00 89.25 80 GLU A N 1
ATOM 678 C CA . GLU A 1 80 ? -2.349 0.657 14.126 1.00 89.25 80 GLU A CA 1
ATOM 679 C C . GLU A 1 80 ? -1.772 1.961 14.691 1.00 89.25 80 GLU A C 1
ATOM 681 O O . GLU A 1 80 ? -1.721 2.131 15.911 1.00 89.25 80 GLU A O 1
ATOM 686 N N . GLU A 1 81 ? -1.440 2.922 13.825 1.00 87.88 81 GLU A N 1
ATOM 687 C CA . GLU A 1 81 ? -0.896 4.220 14.227 1.00 87.88 81 GLU A CA 1
ATOM 688 C C . GLU A 1 81 ? -1.861 4.957 15.168 1.00 87.88 81 GLU A C 1
ATOM 690 O O . GLU A 1 81 ? -1.477 5.365 16.267 1.00 87.88 81 GLU A O 1
ATOM 695 N N . TYR A 1 82 ? -3.145 5.050 14.810 1.00 81.50 82 TYR A N 1
ATOM 696 C CA . TYR A 1 82 ? -4.148 5.706 15.651 1.00 81.50 82 TYR A CA 1
ATOM 697 C C . TYR A 1 82 ? -4.403 4.974 16.969 1.00 81.50 82 TYR A C 1
ATOM 699 O O . TYR A 1 82 ? -4.594 5.625 18.000 1.00 81.50 82 TYR A O 1
ATOM 707 N N . SER A 1 83 ? -4.430 3.640 16.952 1.00 81.38 83 SER A N 1
ATOM 708 C CA . SER A 1 83 ? -4.598 2.826 18.158 1.00 81.38 83 SER A CA 1
ATOM 709 C C . SER A 1 83 ? -3.403 2.933 19.106 1.00 81.38 83 SER A C 1
ATOM 711 O O . SER A 1 83 ? -3.594 2.823 20.315 1.00 81.38 83 SER A O 1
ATOM 713 N N . SER A 1 84 ? -2.203 3.190 18.582 1.00 84.81 84 SER A N 1
ATOM 714 C CA . SER A 1 84 ? -0.981 3.354 19.376 1.00 84.81 84 SER A CA 1
ATOM 715 C C . SER A 1 84 ? -0.905 4.691 20.126 1.00 84.81 84 SER A C 1
ATOM 717 O O . SER A 1 84 ? -0.094 4.840 21.041 1.00 84.81 84 SER A O 1
ATOM 719 N N . LEU A 1 85 ? -1.752 5.672 19.779 1.00 82.06 85 LEU A N 1
ATOM 720 C CA . LEU A 1 85 ? -1.693 7.006 20.370 1.00 82.06 85 LEU A CA 1
ATOM 721 C C . LEU A 1 85 ? -2.002 6.962 21.881 1.00 82.06 85 LEU A C 1
ATOM 723 O O . LEU A 1 85 ? -3.142 6.675 22.269 1.00 82.06 85 LEU A O 1
ATOM 727 N N . PRO A 1 86 ? -1.054 7.370 22.750 1.00 68.62 86 PRO A N 1
ATOM 728 C CA . PRO A 1 86 ? -1.159 7.214 24.206 1.00 68.62 86 PRO A CA 1
ATOM 729 C C . PRO A 1 86 ? -2.295 8.029 24.855 1.00 68.62 86 PRO A C 1
ATOM 731 O O . PRO A 1 86 ? -2.600 7.849 26.029 1.00 68.62 86 PRO A O 1
ATOM 734 N N . SER A 1 87 ? -2.969 8.903 24.097 1.00 68.50 87 SER A N 1
ATOM 735 C CA . SER A 1 87 ? -4.071 9.754 24.565 1.00 68.50 87 SER A CA 1
ATOM 736 C C . SER A 1 87 ? -5.411 9.474 23.872 1.00 68.50 87 SER A C 1
ATOM 738 O O . SER A 1 87 ? -6.358 10.244 24.030 1.00 68.50 87 SER A O 1
ATOM 740 N N . ALA A 1 88 ? -5.573 8.362 23.141 1.00 64.44 88 ALA A N 1
ATOM 741 C CA . ALA A 1 88 ? -6.865 8.037 22.518 1.00 64.44 88 ALA A CA 1
ATOM 742 C C . ALA A 1 88 ? -8.032 8.044 23.537 1.00 64.44 88 ALA A C 1
ATOM 744 O O . ALA A 1 88 ? -9.151 8.466 23.213 1.00 64.44 88 ALA A O 1
ATOM 745 N N . ALA A 1 89 ? -7.744 7.670 24.792 1.00 65.88 89 ALA A N 1
ATOM 746 C CA . ALA A 1 89 ? -8.644 7.736 25.944 1.00 65.88 89 ALA A CA 1
ATOM 747 C C . ALA A 1 89 ? -8.938 9.173 26.440 1.00 65.88 89 ALA A C 1
ATOM 749 O O . ALA A 1 89 ? -10.075 9.449 26.821 1.00 65.88 89 ALA A O 1
ATOM 750 N N . GLY A 1 90 ? -7.960 10.085 26.375 1.00 73.62 90 GLY A N 1
ATOM 751 C CA . GLY A 1 90 ? -8.071 11.496 26.780 1.00 73.62 90 GLY A CA 1
ATOM 752 C C . GLY A 1 90 ? -8.606 12.436 25.692 1.00 73.62 90 GLY A C 1
ATOM 753 O O . GLY A 1 90 ? -8.971 13.579 25.974 1.00 73.62 90 GLY A O 1
ATOM 754 N N . LEU A 1 91 ? -8.701 11.968 24.442 1.00 77.81 91 LEU A N 1
ATOM 755 C CA . LEU A 1 91 ? -9.310 12.729 23.354 1.00 77.81 91 LEU A CA 1
ATOM 756 C C . LEU A 1 91 ? -10.771 13.065 23.665 1.00 77.81 91 LEU A C 1
ATOM 758 O O . LEU A 1 91 ? -11.581 12.194 23.992 1.00 77.81 91 LEU A O 1
ATOM 762 N N . ARG A 1 92 ? -11.139 14.335 23.446 1.00 85.31 92 ARG A N 1
ATOM 763 C CA . ARG A 1 92 ? -12.535 14.781 23.532 1.00 85.31 92 ARG A CA 1
ATOM 764 C C . ARG A 1 92 ? -13.432 13.867 22.677 1.00 85.31 92 ARG A C 1
ATOM 766 O O . ARG A 1 92 ? -13.081 13.594 21.524 1.00 85.31 92 ARG A O 1
ATOM 773 N N . PRO A 1 93 ? -14.637 13.482 23.143 1.00 85.44 93 PRO A N 1
ATOM 774 C CA . PRO A 1 93 ? -15.510 12.548 22.420 1.00 85.44 93 PRO A CA 1
ATOM 775 C C . PRO A 1 93 ? -15.830 12.958 20.973 1.00 85.44 93 PRO A C 1
ATOM 777 O O . PRO A 1 93 ? -16.015 12.110 20.102 1.00 85.44 93 PRO A O 1
ATOM 780 N N . LYS A 1 94 ? -15.877 14.267 20.682 1.00 89.38 94 LYS A N 1
ATOM 781 C CA . LYS A 1 94 ? -16.071 14.792 19.319 1.00 89.38 94 LYS A CA 1
ATOM 782 C C . LYS A 1 94 ? -14.910 14.430 18.384 1.00 89.38 94 LYS A C 1
ATOM 784 O O . LYS A 1 94 ? -15.166 14.058 17.243 1.00 89.38 94 LYS A O 1
ATOM 789 N N . ILE A 1 95 ? -13.671 14.493 18.874 1.00 85.62 95 ILE A N 1
ATOM 790 C CA . ILE A 1 95 ? -12.463 14.163 18.107 1.00 85.62 95 ILE A CA 1
ATOM 791 C C . ILE A 1 95 ? -12.389 12.652 17.891 1.00 85.62 95 ILE A C 1
ATOM 793 O O . ILE A 1 95 ? -12.225 12.214 16.757 1.00 85.62 95 ILE A O 1
ATOM 797 N N . ARG A 1 96 ? -12.640 11.844 18.932 1.00 81.44 96 ARG A N 1
ATOM 798 C CA . ARG A 1 96 ? -12.682 10.378 18.796 1.00 81.44 96 ARG A CA 1
ATOM 799 C C . ARG A 1 96 ? -13.708 9.927 17.751 1.00 81.44 96 ARG A C 1
ATOM 801 O O . ARG A 1 96 ? -13.382 9.143 16.867 1.00 81.44 96 ARG A O 1
ATOM 808 N N . ARG A 1 97 ? -14.929 10.477 17.792 1.00 87.25 97 ARG A N 1
ATOM 809 C CA . ARG A 1 97 ? -15.969 10.196 16.783 1.00 87.25 97 ARG A CA 1
AT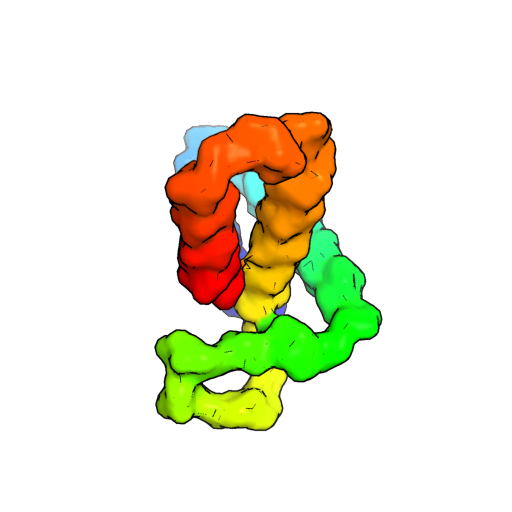OM 810 C C . ARG A 1 97 ? -15.592 10.688 15.389 1.00 87.25 97 ARG A C 1
ATOM 812 O O . ARG A 1 97 ? -16.011 10.096 14.400 1.00 87.25 97 ARG A O 1
ATOM 819 N N . PHE A 1 98 ? -14.850 11.787 15.282 1.00 86.50 98 PHE A N 1
ATOM 820 C CA . PHE A 1 98 ? -14.343 12.255 13.996 1.00 86.50 98 PHE A CA 1
ATOM 821 C C . PHE A 1 98 ? -13.324 11.271 13.415 1.00 86.50 98 PHE A C 1
ATOM 823 O O . PHE A 1 98 ? -13.533 10.819 12.295 1.00 86.50 98 PHE A O 1
ATOM 830 N N . ILE A 1 99 ? -12.324 10.855 14.197 1.00 83.44 99 ILE A N 1
ATOM 831 C CA . ILE A 1 99 ? -11.317 9.866 13.779 1.00 83.44 99 ILE A CA 1
ATOM 832 C C . ILE A 1 99 ? -11.988 8.544 13.391 1.00 83.44 99 ILE A C 1
ATOM 834 O O . ILE A 1 99 ? -11.724 8.021 12.318 1.00 83.44 99 ILE A O 1
ATOM 838 N N . GLN A 1 100 ? -12.935 8.042 14.189 1.00 82.44 100 GLN A N 1
ATOM 839 C CA . GLN A 1 100 ? -13.677 6.817 13.858 1.00 82.44 100 GLN A CA 1
ATOM 840 C C . GLN A 1 100 ? -14.461 6.929 12.545 1.00 82.44 100 GLN A C 1
ATOM 842 O O . GLN A 1 100 ? -14.498 5.980 11.766 1.00 82.44 100 GLN A O 1
ATOM 847 N N . ARG A 1 101 ? -15.094 8.079 12.278 1.00 85.81 101 ARG A N 1
ATOM 848 C CA . ARG A 1 101 ? -15.781 8.316 10.998 1.00 85.81 101 ARG A CA 1
ATOM 849 C C . ARG A 1 101 ? -14.802 8.407 9.834 1.00 85.81 101 ARG A C 1
ATOM 851 O O . ARG A 1 101 ? -15.139 7.945 8.754 1.00 85.81 101 ARG A O 1
ATOM 858 N N . LEU A 1 102 ? -13.630 8.994 10.057 1.00 82.75 102 LEU A N 1
ATOM 859 C CA . LEU A 1 102 ? -12.581 9.107 9.051 1.00 82.75 102 LEU A CA 1
ATOM 860 C C . LEU A 1 102 ? -12.015 7.720 8.717 1.00 82.75 102 LEU A C 1
ATOM 862 O O . LEU A 1 102 ? -11.956 7.359 7.551 1.00 82.75 102 LEU A O 1
ATOM 866 N N . MET A 1 103 ? -11.750 6.889 9.727 1.00 79.56 103 MET A N 1
ATOM 867 C CA . MET A 1 103 ? -11.315 5.500 9.539 1.00 79.56 103 MET A CA 1
ATOM 868 C C . MET A 1 103 ? -12.332 4.638 8.795 1.00 79.56 103 MET A C 1
ATOM 870 O O . MET A 1 103 ? -11.937 3.835 7.963 1.00 79.56 103 MET A O 1
ATOM 874 N N . ARG A 1 104 ? -13.636 4.848 9.012 1.00 77.00 104 ARG A N 1
ATOM 875 C CA . ARG A 1 104 ? -14.690 4.164 8.239 1.00 77.00 104 ARG A CA 1
ATOM 876 C C . ARG A 1 104 ? -14.803 4.598 6.776 1.00 77.00 104 ARG A C 1
ATOM 878 O O . ARG A 1 104 ? -15.547 3.958 6.055 1.00 77.00 104 ARG A O 1
ATOM 885 N N . ARG A 1 105 ? -14.193 5.720 6.384 1.00 73.25 105 ARG A N 1
ATOM 886 C CA . ARG A 1 105 ? -14.229 6.238 5.003 1.00 73.25 105 ARG A CA 1
ATOM 887 C C . ARG A 1 105 ? -12.921 6.034 4.244 1.00 73.25 105 ARG A C 1
ATOM 889 O O . ARG A 1 105 ? -12.877 6.286 3.049 1.00 73.25 105 ARG A O 1
ATOM 896 N N . VAL A 1 106 ? -11.844 5.730 4.964 1.00 65.31 106 VAL A N 1
ATOM 897 C CA . VAL A 1 106 ? -10.533 5.398 4.388 1.00 65.31 106 VAL A CA 1
ATOM 898 C C . VAL A 1 106 ? -10.393 3.884 4.189 1.00 65.31 106 VAL A C 1
ATOM 900 O O . VAL A 1 106 ? -9.623 3.458 3.331 1.00 65.31 106 VAL A O 1
ATOM 903 N N . ALA A 1 107 ? -11.128 3.105 4.988 1.00 53.25 107 ALA A N 1
ATOM 904 C CA . ALA A 1 107 ? -11.496 1.724 4.703 1.00 53.25 107 ALA A CA 1
ATOM 905 C C . ALA A 1 107 ? -12.441 1.689 3.503 1.00 53.25 107 ALA A C 1
ATOM 907 O O . ALA A 1 107 ? -12.103 0.963 2.544 1.00 53.25 107 ALA A O 1
#

pLDDT: mean 86.15, std 7.88, range [53.25, 96.69]

Radius of gyration: 17.46 Å; chains: 1; bounding box: 42×30×43 Å

Foldseek 3Di:
DVVVCLCPVVVLVVDPDPDPVVNVVSNVVSVVVLVVLCVVCVPPDQVLLQDCVVPPVDDSPDGRDSVSSVLSVVLVVLVVVQVPPPCLVVDDPVVNVVVVVVSVVSD

Sequence (107 aa):
QVFHDVKEVHGAGQQQLRHVWANVGAWNLIGWWHTLVELWAWDRPQSRLRDRSDSPWDKPERRPSHANRCQELRREALQEEYSSLPSAAGLRPKIRRFIQRLMRRVA